Protein AF-A0AAW1Y9E9-F1 (afdb_monomer)

pLDDT: mean 79.01, std 8.47, range [48.91, 91.19]

Organism: Rubus argutus (NCBI:txid59490)

Structure (mmCIF, N/CA/C/O backbone):
data_AF-A0AAW1Y9E9-F1
#
_entry.id   AF-A0AAW1Y9E9-F1
#
loop_
_atom_site.group_PDB
_atom_site.id
_atom_site.type_symbol
_atom_site.label_atom_id
_atom_site.label_alt_id
_atom_site.label_comp_id
_atom_site.label_asym_id
_atom_site.label_entity_id
_atom_site.label_seq_id
_atom_site.pdbx_PDB_ins_code
_atom_site.Cartn_x
_atom_site.Cartn_y
_atom_site.Cartn_z
_atom_site.occupancy
_atom_site.B_iso_or_equiv
_atom_site.auth_seq_id
_atom_site.auth_comp_id
_atom_site.auth_asym_id
_atom_site.auth_atom_id
_atom_site.pdbx_PDB_model_num
ATOM 1 N N . MET A 1 1 ? 4.222 -11.056 -2.289 1.00 82.88 1 MET A N 1
ATOM 2 C CA . MET A 1 1 ? 4.164 -11.660 -0.931 1.00 82.88 1 MET A CA 1
ATOM 3 C C . MET A 1 1 ? 3.170 -10.901 -0.067 1.00 82.88 1 MET A C 1
ATOM 5 O O . MET A 1 1 ? 3.175 -9.677 -0.097 1.00 82.88 1 MET A O 1
ATOM 9 N N . ARG A 1 2 ? 2.336 -11.597 0.717 1.00 89.50 2 ARG A N 1
ATOM 10 C CA . ARG A 1 2 ? 1.362 -10.959 1.615 1.00 89.50 2 ARG A CA 1
ATOM 11 C C . ARG A 1 2 ? 1.480 -11.508 3.032 1.00 89.50 2 ARG A C 1
ATOM 13 O O . ARG A 1 2 ? 1.480 -12.721 3.206 1.00 89.50 2 ARG A O 1
ATOM 20 N N . LEU A 1 3 ? 1.552 -10.618 4.018 1.00 90.06 3 LEU A N 1
ATOM 21 C CA . LEU A 1 3 ? 1.521 -10.959 5.441 1.00 90.06 3 LEU A CA 1
ATOM 22 C C . LEU A 1 3 ? 0.424 -10.178 6.156 1.00 90.06 3 LEU A C 1
ATOM 24 O O . LEU A 1 3 ? 0.138 -9.027 5.816 1.00 90.06 3 LEU A O 1
ATOM 28 N N . MET 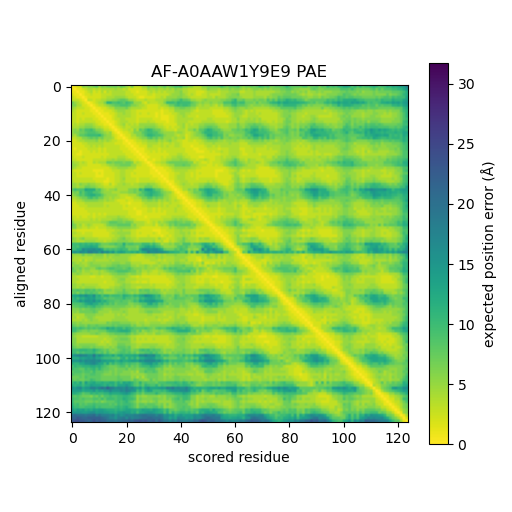A 1 4 ? -0.175 -10.825 7.149 1.00 91.19 4 MET A N 1
ATOM 29 C CA . MET A 1 4 ? -1.227 -10.266 7.980 1.00 91.19 4 MET A CA 1
ATOM 30 C C . MET A 1 4 ? -0.889 -10.530 9.443 1.00 91.19 4 MET A C 1
ATOM 32 O O . MET A 1 4 ? -0.610 -11.665 9.817 1.00 91.19 4 MET A O 1
ATOM 36 N N . GLY A 1 5 ? -0.914 -9.474 10.244 1.00 87.69 5 GLY A N 1
ATOM 37 C CA . GLY A 1 5 ? -0.875 -9.545 11.695 1.00 87.69 5 GLY A CA 1
ATOM 38 C C . GLY A 1 5 ? -2.183 -8.998 12.226 1.00 87.69 5 GLY A C 1
ATOM 39 O O . GLY A 1 5 ? -2.684 -7.989 11.734 1.00 87.69 5 GLY A O 1
ATOM 40 N N . THR A 1 6 ? -2.730 -9.685 13.208 1.00 86.44 6 THR A N 1
ATOM 41 C CA . THR A 1 6 ? -3.971 -9.312 13.886 1.00 86.44 6 THR A CA 1
ATOM 42 C C . THR A 1 6 ? -3.634 -8.891 15.315 1.00 86.44 6 THR A C 1
ATOM 44 O O . THR A 1 6 ? -2.462 -8.632 15.609 1.00 86.44 6 THR A O 1
ATOM 47 N N . GLU A 1 7 ? -4.627 -8.852 16.202 1.00 88.12 7 GLU A N 1
ATOM 48 C CA . GLU A 1 7 ? -4.497 -8.469 17.610 1.00 88.12 7 GLU A CA 1
ATOM 49 C C . GLU A 1 7 ? -3.120 -8.741 18.231 1.00 88.12 7 GLU A C 1
ATOM 51 O O . GLU A 1 7 ? -2.652 -9.880 18.312 1.00 88.12 7 GLU A O 1
ATOM 56 N N . ARG A 1 8 ? -2.465 -7.667 18.688 1.00 87.81 8 ARG A N 1
ATOM 57 C CA . ARG A 1 8 ? -1.196 -7.721 19.438 1.00 87.81 8 ARG A CA 1
ATOM 58 C C . ARG A 1 8 ? -0.041 -8.429 18.711 1.00 87.81 8 ARG A C 1
ATOM 60 O O . ARG A 1 8 ? 0.867 -8.958 19.353 1.00 87.81 8 ARG A O 1
ATOM 67 N N . THR A 1 9 ? -0.019 -8.399 17.378 1.00 90.75 9 THR A N 1
ATOM 68 C CA . THR A 1 9 ? 1.070 -8.999 16.590 1.00 90.75 9 THR A CA 1
ATOM 69 C C . THR A 1 9 ? 2.206 -8.008 16.314 1.00 90.75 9 THR A C 1
ATOM 71 O O . THR A 1 9 ? 1.989 -6.835 16.000 1.00 90.75 9 THR A O 1
ATOM 74 N N . ALA A 1 10 ? 3.447 -8.501 16.350 1.00 90.94 10 ALA A N 1
ATOM 75 C CA . ALA A 1 10 ? 4.621 -7.785 15.864 1.00 90.94 10 ALA A CA 1
ATOM 76 C C . ALA A 1 10 ? 5.220 -8.496 14.644 1.00 90.94 10 ALA A C 1
ATOM 78 O O . ALA A 1 10 ? 5.560 -9.67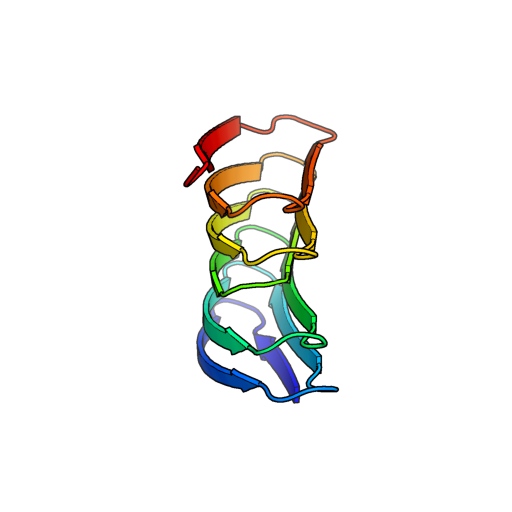5 14.707 1.00 90.94 10 ALA A O 1
ATOM 79 N N . MET A 1 11 ? 5.393 -7.768 13.541 1.00 90.81 11 MET A N 1
ATOM 80 C CA . MET A 1 11 ? 5.991 -8.282 12.309 1.00 90.81 11 MET A CA 1
ATOM 81 C C . MET A 1 11 ? 7.200 -7.449 11.906 1.00 90.81 11 MET A C 1
ATOM 83 O O . MET A 1 11 ? 7.149 -6.216 11.833 1.00 90.81 11 MET A O 1
ATOM 87 N N . ARG A 1 12 ? 8.295 -8.142 11.596 1.00 90.50 12 ARG A N 1
ATOM 88 C CA . ARG A 1 12 ? 9.493 -7.551 11.009 1.00 90.50 12 ARG A CA 1
ATOM 89 C C . ARG A 1 12 ? 9.860 -8.320 9.754 1.00 90.50 12 ARG A C 1
ATOM 91 O O . ARG A 1 12 ? 10.093 -9.520 9.822 1.00 90.50 12 ARG A O 1
ATOM 98 N N . VAL A 1 13 ? 9.927 -7.613 8.635 1.00 87.56 13 VAL A N 1
ATOM 99 C CA . VAL A 1 13 ? 10.198 -8.200 7.324 1.00 87.56 13 VAL A CA 1
ATOM 100 C C . VAL A 1 13 ? 11.368 -7.481 6.682 1.00 87.56 13 VAL A C 1
ATOM 102 O O . VAL A 1 13 ? 11.471 -6.254 6.751 1.00 87.56 13 VAL A O 1
ATOM 105 N N . PHE A 1 14 ? 12.238 -8.278 6.074 1.00 87.12 14 PHE A N 1
ATOM 106 C CA . PHE A 1 14 ? 13.299 -7.822 5.195 1.00 87.12 14 PHE A CA 1
ATOM 107 C C . PHE A 1 14 ? 13.002 -8.345 3.800 1.00 87.12 14 PHE A C 1
ATOM 109 O O . PHE A 1 14 ? 12.752 -9.538 3.634 1.00 87.12 14 PHE A O 1
ATOM 116 N N . ALA A 1 15 ? 12.986 -7.446 2.826 1.00 80.44 15 ALA A N 1
ATOM 117 C CA . ALA A 1 15 ? 12.607 -7.768 1.465 1.00 80.44 15 ALA A CA 1
ATOM 118 C C . ALA A 1 15 ? 13.595 -7.181 0.464 1.00 80.44 15 ALA A C 1
ATOM 120 O O . ALA A 1 15 ? 13.972 -6.015 0.558 1.00 80.44 15 ALA A O 1
ATOM 121 N N . HIS A 1 16 ? 13.963 -7.988 -0.521 1.00 80.62 16 HIS A N 1
ATOM 122 C CA . HIS A 1 16 ? 14.652 -7.529 -1.715 1.00 80.62 16 HIS A CA 1
ATOM 123 C C . HIS A 1 16 ? 13.732 -7.801 -2.900 1.00 80.62 16 HIS A C 1
ATOM 125 O O . HIS A 1 16 ? 13.414 -8.956 -3.177 1.00 80.62 16 HIS A O 1
ATOM 131 N N . GLY A 1 17 ? 13.235 -6.731 -3.515 1.00 70.81 17 GLY A N 1
ATOM 132 C CA . GLY A 1 17 ? 12.368 -6.794 -4.682 1.00 70.81 17 GLY A CA 1
ATOM 133 C C . GLY A 1 17 ? 13.156 -6.540 -5.961 1.00 70.81 17 GLY A C 1
ATOM 134 O O . GLY A 1 17 ? 13.951 -5.604 -6.032 1.00 70.81 17 GLY A O 1
ATOM 135 N N . TYR A 1 18 ? 12.906 -7.365 -6.968 1.00 76.19 18 TYR A N 1
ATOM 136 C CA . TYR A 1 18 ? 13.267 -7.096 -8.361 1.00 76.19 18 TYR A CA 1
ATOM 137 C C . TYR A 1 18 ? 12.029 -6.618 -9.122 1.00 76.19 18 TYR A C 1
ATOM 139 O O . TYR A 1 18 ? 10.922 -6.677 -8.578 1.00 76.19 18 TYR A O 1
ATOM 147 N N . GLU A 1 19 ? 12.206 -6.177 -10.363 1.00 77.50 19 GLU A N 1
ATOM 148 C CA . GLU A 1 19 ? 11.108 -5.767 -11.244 1.00 77.50 19 GLU A CA 1
ATOM 149 C C . GLU A 1 19 ? 9.926 -6.757 -11.176 1.00 77.50 19 GLU A C 1
ATOM 151 O O . GLU A 1 19 ? 10.101 -7.977 -11.253 1.00 77.50 19 GLU A O 1
ATOM 156 N N . GLY A 1 20 ? 8.720 -6.232 -10.942 1.00 75.50 20 GLY A N 1
ATOM 157 C CA . GLY A 1 20 ? 7.495 -7.022 -10.786 1.00 75.50 20 GLY A CA 1
ATOM 158 C C . GLY A 1 20 ? 7.241 -7.569 -9.374 1.00 75.50 20 GLY A C 1
ATOM 159 O O . GLY A 1 20 ? 6.278 -8.311 -9.168 1.00 75.50 20 GLY A O 1
ATOM 160 N N . THR A 1 21 ? 8.063 -7.221 -8.378 1.00 83.00 21 THR A N 1
ATOM 161 C CA . THR A 1 21 ? 7.809 -7.629 -6.986 1.00 83.00 21 THR A CA 1
ATOM 162 C C . THR A 1 21 ? 6.703 -6.784 -6.359 1.00 83.00 21 THR A C 1
ATOM 164 O O . THR A 1 21 ? 6.862 -5.580 -6.188 1.00 83.00 21 THR A O 1
ATOM 167 N N . ASP A 1 22 ? 5.631 -7.446 -5.917 1.00 83.88 22 ASP A N 1
ATOM 168 C CA . ASP A 1 22 ? 4.589 -6.870 -5.055 1.00 83.88 22 ASP A CA 1
ATOM 169 C C . ASP A 1 22 ? 4.704 -7.440 -3.632 1.00 83.88 22 ASP A C 1
ATOM 171 O O . ASP A 1 22 ? 4.638 -8.663 -3.415 1.00 83.88 22 ASP A O 1
ATOM 175 N N . MET A 1 23 ? 4.867 -6.563 -2.638 1.00 84.19 23 MET A N 1
ATOM 176 C CA . MET A 1 23 ? 4.812 -6.921 -1.225 1.00 84.19 23 MET A CA 1
ATOM 177 C C . MET A 1 23 ? 3.772 -6.117 -0.451 1.00 84.19 23 MET A C 1
ATOM 179 O O . MET A 1 23 ? 3.800 -4.891 -0.390 1.00 84.19 23 MET A O 1
ATOM 183 N N . ARG A 1 24 ? 2.925 -6.839 0.289 1.00 87.44 24 ARG A N 1
ATOM 184 C CA . ARG A 1 24 ? 1.862 -6.258 1.106 1.00 87.44 24 ARG A CA 1
ATOM 185 C C . ARG A 1 24 ? 1.918 -6.750 2.548 1.00 87.44 24 ARG A C 1
ATOM 187 O O . ARG A 1 24 ? 1.731 -7.936 2.810 1.00 87.44 24 ARG A O 1
ATOM 194 N N . LEU A 1 25 ? 2.095 -5.830 3.491 1.00 87.62 25 LEU A N 1
ATOM 195 C CA . LEU A 1 25 ? 1.897 -6.085 4.918 1.00 87.62 25 LEU A CA 1
ATOM 196 C C . LEU A 1 25 ? 0.629 -5.394 5.404 1.00 87.62 25 LEU A C 1
ATOM 198 O O . LEU A 1 25 ? 0.373 -4.235 5.074 1.00 87.62 25 LEU A O 1
ATOM 202 N N . MET A 1 26 ? -0.157 -6.114 6.196 1.00 90.44 26 MET A N 1
ATOM 203 C CA . MET A 1 26 ? -1.376 -5.598 6.805 1.00 90.44 26 MET A CA 1
ATOM 204 C C . MET A 1 26 ? -1.388 -5.897 8.296 1.00 90.44 26 MET A C 1
ATOM 206 O O . MET A 1 26 ? -1.074 -7.014 8.700 1.00 90.44 26 MET A O 1
ATOM 210 N N . GLY A 1 27 ? -1.777 -4.910 9.086 1.00 88.88 27 GLY A N 1
ATOM 211 C CA . GLY A 1 27 ? -1.911 -5.015 10.529 1.00 88.88 27 GLY A CA 1
ATOM 212 C C . GLY A 1 27 ? -3.257 -4.470 10.966 1.00 88.88 27 GLY A C 1
ATOM 213 O O . GLY A 1 27 ? -3.670 -3.417 10.485 1.00 88.88 27 GLY A O 1
ATOM 214 N N . THR A 1 28 ? -3.923 -5.169 11.871 1.00 88.44 28 THR A N 1
ATOM 215 C CA . THR A 1 28 ? -5.146 -4.693 12.528 1.00 88.44 28 THR A CA 1
ATOM 216 C C . THR A 1 28 ? -4.940 -4.711 14.038 1.00 88.44 28 THR A C 1
ATOM 218 O O . THR A 1 28 ? -4.126 -5.496 14.512 1.00 88.44 28 THR A O 1
ATOM 221 N N . GLU A 1 29 ? -5.623 -3.841 14.778 1.00 86.38 29 GLU A N 1
ATOM 222 C CA . GLU A 1 29 ? -5.748 -3.873 16.244 1.00 86.38 29 GLU A CA 1
ATOM 223 C C . GLU A 1 29 ? -4.430 -4.060 17.022 1.00 86.38 29 GLU A C 1
ATOM 225 O O . GLU A 1 29 ? -3.994 -5.164 17.365 1.00 86.38 29 GLU A O 1
ATOM 230 N N . SER A 1 30 ? -3.798 -2.946 17.397 1.00 87.31 30 SER A N 1
ATOM 231 C CA . SER A 1 30 ? -2.593 -2.959 18.248 1.00 87.31 30 SER A CA 1
ATOM 232 C C . SER A 1 30 ? -1.405 -3.730 17.645 1.00 87.31 30 SER A C 1
ATOM 234 O O . SER A 1 30 ? -0.682 -4.437 18.353 1.00 87.31 30 SER A O 1
ATOM 236 N N . THR A 1 31 ? -1.177 -3.600 16.335 1.00 88.81 31 THR A N 1
ATOM 237 C CA . THR A 1 31 ? -0.054 -4.251 15.638 1.00 88.81 31 THR A CA 1
ATOM 238 C C . THR A 1 31 ? 1.151 -3.347 15.432 1.00 88.81 31 THR A C 1
ATOM 240 O O . THR A 1 31 ? 1.039 -2.140 15.212 1.00 88.81 31 THR A O 1
ATOM 243 N N . VAL A 1 32 ? 2.343 -3.950 15.434 1.00 89.94 32 VAL A N 1
ATOM 244 C CA . VAL A 1 32 ? 3.598 -3.265 15.097 1.00 89.94 32 VAL A CA 1
ATOM 245 C C . VAL A 1 32 ? 4.217 -3.906 13.865 1.00 89.94 32 VAL A C 1
ATOM 247 O O . VAL A 1 32 ? 4.601 -5.071 13.882 1.00 89.94 32 VAL A O 1
ATOM 250 N N . MET A 1 33 ? 4.376 -3.128 12.798 1.00 90.12 33 MET A N 1
ATOM 251 C CA . MET A 1 33 ? 4.926 -3.585 11.527 1.00 90.12 33 MET A CA 1
ATOM 252 C C . MET A 1 33 ? 6.171 -2.796 11.152 1.00 90.12 33 MET A C 1
ATOM 254 O O . MET A 1 33 ? 6.175 -1.563 11.125 1.00 90.12 33 MET A O 1
ATOM 258 N N . ARG A 1 34 ? 7.246 -3.514 10.833 1.00 88.38 34 ARG A N 1
ATOM 259 C CA . ARG A 1 34 ? 8.481 -2.935 10.302 1.00 88.38 34 ARG A CA 1
ATOM 260 C C . ARG A 1 34 ? 8.874 -3.658 9.026 1.00 88.38 34 ARG A C 1
ATOM 262 O O . ARG A 1 34 ? 9.249 -4.826 9.085 1.00 88.38 34 ARG A O 1
ATOM 269 N N . LEU A 1 35 ? 8.830 -2.951 7.905 1.00 84.31 35 LEU A N 1
ATOM 270 C CA . LEU A 1 35 ? 9.345 -3.434 6.632 1.00 84.31 35 LEU A CA 1
ATOM 271 C C . LEU A 1 35 ? 10.608 -2.651 6.273 1.00 84.31 35 LEU A C 1
ATOM 273 O O . LEU A 1 35 ? 10.608 -1.420 6.203 1.00 84.31 35 LEU A O 1
ATOM 277 N N . PHE A 1 36 ? 11.685 -3.395 6.073 1.00 84.19 36 PHE A N 1
ATOM 278 C CA . PHE A 1 36 ? 12.926 -2.902 5.501 1.00 84.19 36 PHE A CA 1
ATOM 279 C C . PHE A 1 36 ? 13.036 -3.513 4.127 1.00 84.19 36 PHE A C 1
ATOM 281 O O . PHE A 1 36 ? 13.063 -4.740 4.010 1.00 84.19 36 PHE A O 1
ATOM 288 N N . ALA A 1 37 ? 13.064 -2.679 3.104 1.00 75.88 37 ALA A N 1
ATOM 289 C CA . ALA A 1 37 ? 13.081 -3.208 1.774 1.00 75.88 37 ALA A CA 1
ATOM 290 C C . ALA A 1 37 ? 13.922 -2.394 0.808 1.00 75.88 37 ALA A C 1
ATOM 292 O O . ALA A 1 37 ? 14.009 -1.173 0.887 1.00 75.88 37 ALA A O 1
ATOM 293 N N . HIS A 1 38 ? 14.551 -3.116 -0.105 1.00 73.81 38 HIS A N 1
ATOM 294 C CA . HIS A 1 38 ? 15.269 -2.554 -1.232 1.00 73.81 38 HIS A CA 1
ATOM 295 C C . HIS 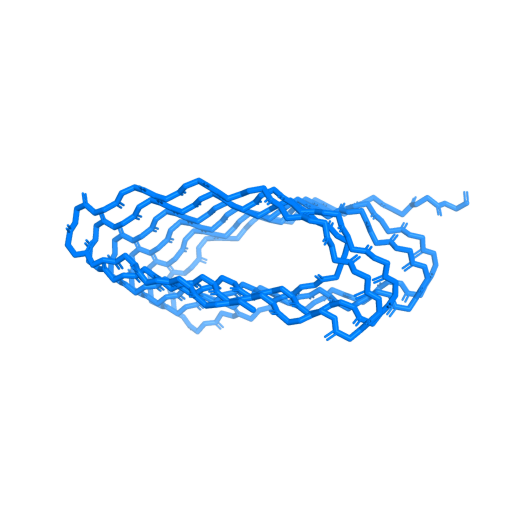A 1 38 ? 14.609 -3.093 -2.486 1.00 73.81 38 HIS A C 1
ATOM 297 O O . HIS A 1 38 ? 14.493 -4.306 -2.649 1.00 73.81 38 HIS A O 1
ATOM 303 N N . GLY A 1 39 ? 14.137 -2.185 -3.324 1.00 65.38 39 GLY A N 1
ATOM 304 C CA . GLY A 1 39 ? 13.497 -2.505 -4.581 1.00 65.38 39 GLY A CA 1
ATOM 305 C C . GLY A 1 39 ? 14.144 -1.699 -5.691 1.00 65.38 39 GLY A C 1
ATOM 306 O O . GLY A 1 39 ? 14.551 -0.560 -5.456 1.00 65.38 39 GLY A O 1
ATOM 307 N N . TYR A 1 40 ? 14.285 -2.319 -6.855 1.00 68.06 40 TYR A N 1
ATOM 308 C CA . TYR A 1 40 ? 14.596 -1.616 -8.096 1.00 68.06 40 TYR A CA 1
ATOM 309 C C . TYR A 1 40 ? 13.310 -1.028 -8.696 1.00 68.06 40 TYR A C 1
ATOM 311 O O . TYR A 1 40 ? 12.221 -1.241 -8.153 1.00 68.06 40 TYR A O 1
ATOM 319 N N . GLU A 1 41 ? 13.440 -0.284 -9.792 1.00 69.19 41 GLU A N 1
ATOM 320 C CA . GLU A 1 41 ? 12.299 0.214 -10.564 1.00 69.19 41 GLU A CA 1
ATOM 321 C C . GLU A 1 41 ? 11.284 -0.914 -10.834 1.00 69.19 41 GLU A C 1
ATOM 323 O O . GLU A 1 41 ? 11.660 -2.060 -11.111 1.00 69.19 41 GLU A O 1
ATOM 328 N N . GLY A 1 42 ? 9.993 -0.613 -10.672 1.00 70.12 42 GLY A N 1
ATOM 329 C CA . GLY A 1 42 ? 8.921 -1.594 -10.852 1.00 70.12 42 GLY A CA 1
ATOM 330 C C . GLY A 1 42 ? 8.671 -2.494 -9.637 1.00 70.12 42 GLY A C 1
ATOM 331 O O . GLY A 1 42 ? 8.149 -3.602 -9.795 1.00 70.12 42 GLY A O 1
ATOM 332 N N . THR A 1 43 ? 9.030 -2.049 -8.427 1.00 76.81 43 THR A N 1
ATOM 333 C CA . THR A 1 43 ? 8.682 -2.735 -7.170 1.00 76.81 43 THR A CA 1
ATOM 334 C C . THR A 1 43 ? 7.579 -1.994 -6.420 1.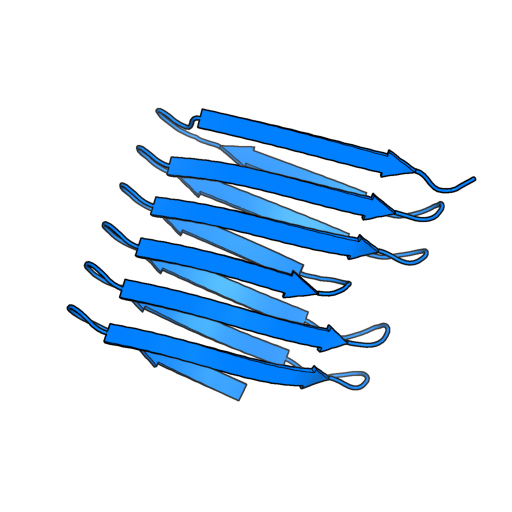00 76.81 43 THR A C 1
ATOM 336 O O . THR A 1 43 ? 7.725 -0.825 -6.081 1.00 76.81 43 THR A O 1
ATOM 339 N N . ASP A 1 44 ? 6.479 -2.682 -6.094 1.00 78.44 44 ASP A N 1
ATOM 340 C CA . ASP A 1 44 ? 5.398 -2.107 -5.282 1.00 78.44 44 ASP A CA 1
ATOM 341 C C . ASP A 1 44 ? 5.441 -2.675 -3.864 1.00 78.44 44 ASP A C 1
ATOM 343 O O . ASP A 1 44 ? 5.389 -3.889 -3.633 1.00 78.44 44 ASP A O 1
ATOM 347 N N . MET A 1 45 ? 5.541 -1.779 -2.884 1.00 80.19 45 MET A N 1
ATOM 348 C CA . MET A 1 45 ? 5.525 -2.138 -1.477 1.00 80.19 45 MET A CA 1
ATOM 349 C C . MET A 1 45 ? 4.503 -1.336 -0.701 1.00 80.19 45 MET A C 1
ATOM 351 O O . MET A 1 45 ? 4.536 -0.103 -0.626 1.00 80.19 45 MET A O 1
ATOM 355 N N . ARG A 1 46 ? 3.607 -2.080 -0.049 1.00 84.56 46 ARG A N 1
ATOM 356 C CA . ARG A 1 46 ? 2.456 -1.518 0.636 1.00 84.56 46 ARG A CA 1
ATOM 357 C C . ARG A 1 46 ? 2.345 -1.976 2.080 1.00 84.56 46 ARG A C 1
ATOM 359 O O . ARG A 1 46 ? 2.219 -3.168 2.363 1.00 84.56 46 ARG A O 1
ATOM 366 N N . LEU A 1 47 ? 2.292 -1.009 2.994 1.00 85.69 47 LEU A N 1
ATOM 367 C CA . LEU A 1 47 ? 1.907 -1.235 4.391 1.00 85.69 47 LEU A CA 1
ATOM 368 C C . LEU A 1 47 ? 0.529 -0.632 4.646 1.00 85.69 47 LEU A C 1
ATOM 370 O O . LEU A 1 47 ? 0.276 0.525 4.307 1.00 85.69 47 LEU A O 1
ATOM 374 N N . MET A 1 48 ? -0.350 -1.430 5.244 1.00 88.06 48 MET A N 1
ATOM 375 C CA . MET A 1 48 ? -1.664 -1.001 5.711 1.00 88.06 48 MET A CA 1
ATOM 376 C C . MET A 1 48 ? -1.832 -1.320 7.184 1.00 88.06 48 MET A C 1
ATOM 378 O O . MET A 1 48 ? -1.562 -2.444 7.591 1.00 88.06 48 MET A O 1
ATOM 382 N N . GLY A 1 49 ? -2.315 -0.358 7.956 1.00 86.75 49 GLY A N 1
ATOM 383 C CA . GLY A 1 49 ? -2.596 -0.544 9.371 1.00 86.75 49 GLY A CA 1
ATOM 384 C C . GLY A 1 49 ? -3.936 0.061 9.752 1.00 86.75 49 GLY A C 1
ATOM 385 O O . GLY A 1 49 ? -4.242 1.167 9.312 1.00 86.75 49 GLY A O 1
ATOM 386 N N . THR A 1 50 ? -4.710 -0.648 10.567 1.00 85.50 50 THR A N 1
ATOM 387 C CA . THR A 1 50 ? -6.011 -0.193 11.075 1.00 85.50 50 THR A CA 1
ATOM 388 C C . THR A 1 50 ? -6.065 -0.343 12.592 1.00 85.50 50 THR A C 1
ATOM 390 O O . THR A 1 50 ? -5.660 -1.384 13.104 1.00 85.50 50 THR A O 1
ATOM 393 N N . GLU A 1 51 ? -6.549 0.675 13.301 1.00 84.19 51 GLU A N 1
ATOM 394 C CA . GLU A 1 51 ? -6.754 0.684 14.758 1.00 84.19 51 GLU A CA 1
ATOM 395 C C . GLU A 1 51 ? -5.484 0.454 15.601 1.00 84.19 51 GLU A C 1
ATOM 397 O O . GLU A 1 51 ? -5.031 -0.667 15.856 1.00 84.19 51 GLU A O 1
ATOM 402 N N . SER A 1 52 ? -4.911 1.543 16.120 1.00 84.00 52 SER A N 1
ATOM 403 C CA . SER A 1 52 ? -3.777 1.495 17.065 1.00 84.00 52 SER A CA 1
ATOM 404 C C . SER A 1 52 ? -2.522 0.800 16.513 1.00 84.00 52 SER A C 1
ATOM 406 O O . SER A 1 52 ? -1.801 0.112 17.236 1.00 84.00 52 SER A O 1
ATOM 408 N N . THR A 1 53 ? -2.233 0.966 15.220 1.00 84.06 53 THR A N 1
ATOM 409 C CA . THR A 1 53 ? -1.077 0.316 14.577 1.00 84.06 53 THR A CA 1
ATOM 410 C C . THR A 1 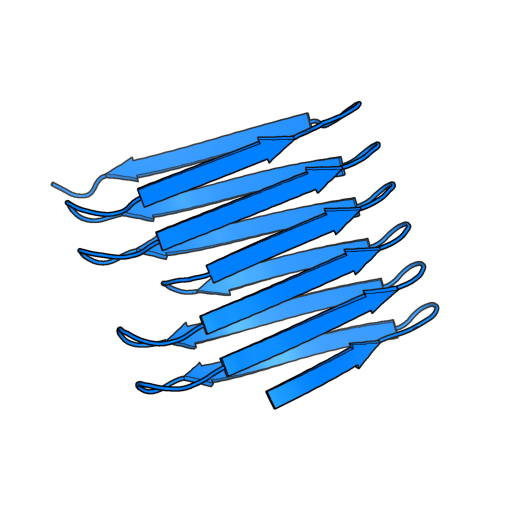53 ? 0.138 1.223 14.482 1.00 84.06 53 THR A C 1
ATOM 412 O O . THR A 1 53 ? 0.034 2.433 14.274 1.00 84.06 53 THR A O 1
ATOM 415 N N . VAL A 1 54 ? 1.327 0.629 14.584 1.00 86.69 54 VAL A N 1
ATOM 416 C CA . VAL A 1 54 ? 2.599 1.325 14.375 1.00 86.69 54 VAL A CA 1
ATOM 417 C C . VAL A 1 54 ? 3.307 0.725 13.174 1.00 86.69 54 VAL A C 1
ATOM 419 O O . VAL A 1 54 ? 3.718 -0.433 13.190 1.00 86.69 54 VAL A O 1
ATOM 422 N N . MET A 1 55 ? 3.507 1.534 12.142 1.00 87.31 55 MET A N 1
ATOM 423 C CA . MET A 1 55 ? 4.112 1.122 10.885 1.00 87.31 55 MET A CA 1
ATOM 424 C C . MET A 1 55 ? 5.403 1.882 10.618 1.00 87.31 55 MET A C 1
ATOM 426 O O . MET A 1 55 ? 5.451 3.113 10.673 1.00 87.31 55 MET A O 1
ATOM 430 N N . ARG A 1 56 ? 6.460 1.146 10.271 1.00 85.44 56 ARG A N 1
ATOM 431 C CA . ARG A 1 56 ? 7.706 1.717 9.763 1.00 85.44 56 ARG A CA 1
ATOM 432 C C . ARG A 1 56 ? 8.098 1.054 8.454 1.00 85.44 56 ARG A C 1
ATOM 434 O O . ARG A 1 56 ? 8.241 -0.165 8.411 1.00 85.44 56 ARG A O 1
ATOM 441 N N . LEU A 1 57 ? 8.346 1.872 7.440 1.00 80.38 57 LEU A N 1
ATOM 442 C CA . LEU A 1 57 ? 8.804 1.431 6.130 1.00 80.38 57 LEU A CA 1
ATOM 443 C C . LEU A 1 57 ? 10.080 2.179 5.728 1.00 80.38 57 LEU A C 1
ATOM 445 O O . LEU A 1 57 ? 10.179 3.395 5.923 1.00 80.38 57 LEU A O 1
ATOM 449 N N . GLN A 1 58 ? 11.057 1.441 5.206 1.00 78.62 58 GLN A N 1
ATOM 450 C CA . GLN A 1 58 ? 12.270 1.983 4.587 1.00 78.62 58 GLN A CA 1
ATOM 451 C C . GLN A 1 58 ? 12.447 1.354 3.202 1.00 78.62 58 GLN A C 1
ATOM 453 O O . GLN A 1 58 ? 12.545 0.131 3.158 1.00 78.62 58 GLN A O 1
ATOM 458 N N . THR A 1 59 ? 12.419 2.142 2.116 1.00 70.25 59 THR A N 1
ATOM 459 C CA . THR A 1 59 ? 12.501 1.639 0.717 1.00 70.25 59 THR A CA 1
ATOM 460 C C . THR A 1 59 ? 12.707 2.765 -0.320 1.00 70.25 59 THR A C 1
ATOM 462 O O . THR A 1 59 ? 13.013 3.890 0.077 1.00 70.25 59 THR A O 1
ATOM 465 N N . HIS A 1 60 ? 12.603 2.451 -1.615 1.00 69.12 60 HIS A N 1
ATOM 466 C CA . HIS A 1 60 ? 12.732 3.336 -2.770 1.00 69.12 60 HIS A CA 1
ATOM 467 C C . HIS A 1 60 ? 11.342 3.793 -3.274 1.00 69.12 60 HIS A C 1
ATOM 469 O O . HIS A 1 60 ? 11.026 4.953 -3.051 1.00 69.12 60 HIS A O 1
ATOM 475 N N . GLU A 1 61 ? 10.450 2.912 -3.760 1.00 63.44 61 GLU A N 1
ATOM 476 C CA . GLU A 1 61 ? 9.051 3.231 -4.174 1.00 63.44 61 GLU A CA 1
ATOM 477 C C . GLU A 1 61 ? 7.989 2.620 -3.251 1.00 63.44 61 GLU A C 1
ATOM 479 O O . GLU A 1 61 ? 8.188 1.487 -2.793 1.00 63.44 61 GLU A O 1
ATOM 484 N N . TYR A 1 62 ? 6.885 3.334 -2.929 1.00 71.62 62 TYR A N 1
ATOM 485 C CA . TYR A 1 62 ? 5.870 2.761 -2.015 1.00 71.62 62 TYR A CA 1
ATOM 486 C C . TYR A 1 62 ? 4.602 3.572 -1.691 1.00 71.62 62 TYR A C 1
ATOM 488 O O . TYR A 1 62 ? 4.516 4.803 -1.785 1.00 71.62 62 TYR A O 1
ATOM 496 N N . ARG A 1 63 ? 3.648 2.835 -1.089 1.00 76.38 63 ARG A N 1
ATOM 497 C CA . ARG A 1 63 ? 2.425 3.348 -0.461 1.00 76.38 63 ARG A CA 1
ATOM 498 C C . ARG A 1 63 ? 2.245 2.883 0.992 1.00 76.38 63 ARG A C 1
ATOM 500 O O . ARG A 1 63 ? 2.191 1.694 1.289 1.00 76.38 63 ARG A O 1
ATOM 507 N N . LEU A 1 64 ? 2.010 3.821 1.902 1.00 80.06 64 LEU A N 1
ATOM 508 C CA . LEU A 1 64 ? 1.607 3.553 3.286 1.00 80.06 64 LEU A CA 1
ATOM 509 C C . LEU A 1 64 ? 0.214 4.107 3.549 1.00 80.06 64 LEU A C 1
ATOM 511 O O . LEU A 1 64 ? -0.084 5.248 3.190 1.00 80.06 64 LEU A O 1
ATOM 515 N N . VAL A 1 65 ? -0.632 3.293 4.172 1.00 83.50 65 VAL A N 1
ATOM 516 C CA . VAL A 1 65 ? -2.007 3.662 4.507 1.00 83.50 65 VAL A CA 1
ATOM 517 C C . VAL A 1 65 ? -2.285 3.299 5.959 1.00 83.50 65 VAL A C 1
ATOM 519 O O . VAL A 1 65 ? -2.112 2.148 6.345 1.00 83.50 65 VAL A O 1
ATOM 522 N N . GLY A 1 66 ? -2.725 4.264 6.756 1.00 81.06 66 GLY A N 1
ATOM 523 C CA . GLY A 1 66 ? -3.116 4.048 8.144 1.00 81.06 66 G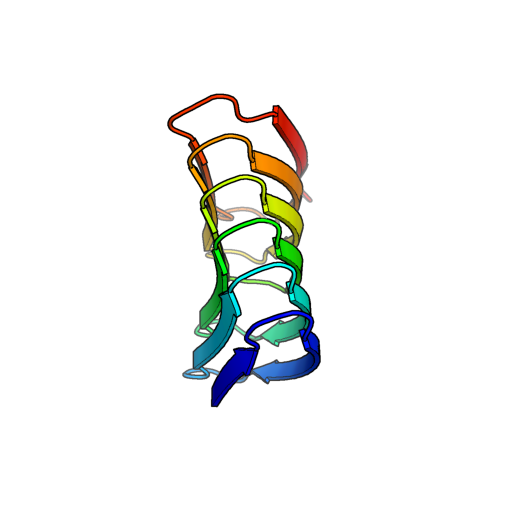LY A CA 1
ATOM 524 C C . GLY A 1 66 ? -4.496 4.622 8.422 1.00 81.06 66 GLY A C 1
ATOM 525 O O . GLY A 1 66 ? -4.795 5.727 7.969 1.00 81.06 66 GLY A O 1
ATOM 526 N N . THR A 1 67 ? -5.315 3.887 9.168 1.00 82.31 67 THR A N 1
ATOM 527 C CA . THR A 1 67 ? -6.661 4.311 9.571 1.00 82.31 67 THR A CA 1
ATOM 528 C C . THR A 1 67 ? -6.833 4.155 11.079 1.00 82.31 67 THR A C 1
ATOM 530 O O . THR A 1 67 ? -6.485 3.107 11.617 1.00 82.31 67 THR A O 1
ATOM 533 N N . GLU A 1 68 ? -7.354 5.183 11.747 1.00 82.19 68 GLU A N 1
ATOM 534 C CA . GLU A 1 68 ? -7.704 5.203 13.175 1.00 82.19 68 GLU A CA 1
ATOM 535 C C . GLU A 1 68 ? -6.530 4.955 14.138 1.00 82.19 68 GLU A C 1
ATOM 537 O O . GLU A 1 68 ? -6.062 3.835 14.364 1.00 82.19 68 GLU A O 1
ATOM 542 N N . SER A 1 69 ? -6.059 6.022 14.784 1.00 83.19 69 SER A N 1
ATOM 543 C CA . SER A 1 69 ? -5.039 5.955 15.844 1.00 83.19 69 SER A CA 1
ATOM 544 C C . SER A 1 69 ? -3.729 5.286 15.402 1.00 83.19 69 SER A C 1
ATOM 546 O O . SER A 1 69 ? -3.093 4.558 16.163 1.00 83.19 69 SER A O 1
ATOM 548 N N . THR A 1 70 ? -3.303 5.515 14.157 1.00 83.00 70 THR A N 1
ATOM 549 C CA . THR A 1 70 ? -2.091 4.888 13.601 1.00 83.00 70 THR A CA 1
ATOM 550 C C . THR A 1 70 ? -0.879 5.804 13.636 1.00 83.00 70 THR A C 1
ATOM 552 O O . THR A 1 70 ? -0.968 7.017 13.448 1.00 83.00 70 THR A O 1
ATOM 555 N N . VAL A 1 71 ? 0.300 5.212 13.825 1.00 85.94 71 VAL A N 1
ATOM 556 C CA . VAL A 1 71 ? 1.584 5.909 13.732 1.00 85.94 71 VAL A CA 1
ATOM 557 C C . VAL A 1 71 ? 2.363 5.355 12.551 1.00 85.94 71 VAL A C 1
ATOM 559 O O . VAL A 1 71 ? 2.796 4.206 12.552 1.00 85.94 71 VAL A O 1
ATOM 562 N N . MET A 1 72 ? 2.591 6.196 11.551 1.00 86.00 72 MET A N 1
ATOM 563 C CA . MET A 1 72 ? 3.294 5.856 10.323 1.00 86.00 72 MET A CA 1
ATOM 564 C C . MET A 1 72 ? 4.613 6.606 10.226 1.00 86.00 72 MET A C 1
ATOM 566 O O . MET A 1 72 ? 4.665 7.838 10.272 1.00 86.00 72 MET A O 1
ATOM 570 N N . ARG A 1 73 ? 5.697 5.857 10.020 1.00 85.12 73 ARG A N 1
ATOM 571 C CA . ARG A 1 73 ? 7.003 6.411 9.679 1.00 85.12 73 ARG A CA 1
ATOM 572 C C . ARG A 1 73 ? 7.506 5.845 8.368 1.00 85.12 73 ARG A C 1
ATOM 574 O O . ARG A 1 73 ? 7.673 4.638 8.218 1.00 85.12 73 ARG A O 1
ATOM 581 N N . LEU A 1 74 ? 7.868 6.760 7.489 1.00 81.25 74 LEU A N 1
ATOM 582 C CA . LEU A 1 74 ? 8.327 6.473 6.156 1.00 81.25 74 LEU A CA 1
ATOM 583 C C . LEU A 1 74 ? 9.697 7.089 5.912 1.00 81.25 74 LEU A C 1
ATOM 585 O O . LEU A 1 74 ? 9.914 8.264 6.215 1.00 81.25 74 LEU A O 1
ATOM 589 N N . CYS A 1 75 ? 10.646 6.270 5.468 1.00 79.31 75 CYS A N 1
ATOM 590 C CA . CYS A 1 75 ? 11.987 6.707 5.101 1.00 79.31 75 CYS A CA 1
ATOM 591 C C . CYS A 1 75 ? 12.303 6.243 3.677 1.00 79.31 75 CYS A C 1
ATOM 593 O O . CYS A 1 75 ? 12.364 5.041 3.435 1.00 79.31 75 CYS A O 1
ATOM 595 N N . ALA A 1 76 ? 12.468 7.181 2.750 1.00 74.00 76 ALA A N 1
ATOM 596 C CA . ALA A 1 76 ? 12.680 6.909 1.333 1.00 74.00 76 ALA A CA 1
ATOM 597 C C . ALA A 1 76 ? 14.039 7.344 0.843 1.00 74.00 76 ALA A C 1
ATOM 599 O O . ALA A 1 76 ? 14.513 8.412 1.236 1.00 74.00 76 ALA A O 1
ATOM 600 N N . HIS A 1 77 ? 14.543 6.580 -0.115 1.00 74.00 77 HIS A N 1
ATOM 601 C CA . HIS A 1 77 ? 15.531 7.034 -1.078 1.00 74.00 77 HIS A CA 1
ATOM 602 C C . HIS A 1 77 ? 14.947 6.820 -2.478 1.00 74.00 77 HIS A C 1
ATOM 604 O O . HIS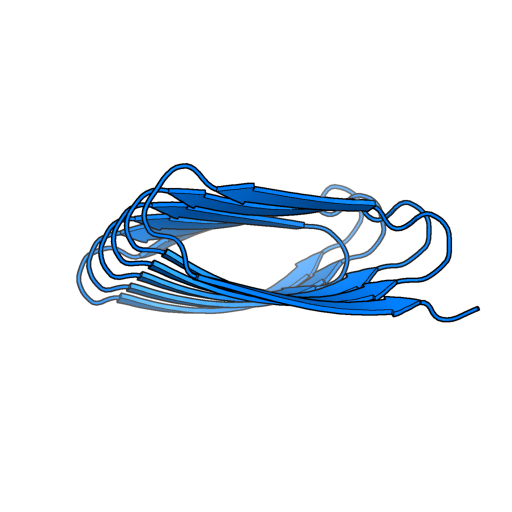 A 1 77 ? 14.960 5.703 -2.969 1.00 74.00 77 HIS A O 1
ATOM 610 N N . GLY A 1 78 ? 14.350 7.854 -3.069 1.00 64.25 78 GLY A N 1
ATOM 611 C CA . GLY A 1 78 ? 13.792 7.792 -4.418 1.00 64.25 78 GLY A CA 1
ATOM 612 C C . GLY A 1 78 ? 14.857 8.078 -5.468 1.00 64.25 78 GLY A C 1
ATOM 613 O O . GLY A 1 78 ? 15.642 9.013 -5.305 1.00 64.25 78 GLY A O 1
ATOM 614 N N . TYR A 1 79 ? 14.880 7.270 -6.524 1.00 67.50 79 TYR A N 1
ATOM 615 C CA . TYR A 1 79 ? 15.575 7.572 -7.775 1.00 67.50 79 TYR A CA 1
ATOM 616 C C . TYR A 1 79 ? 14.617 8.300 -8.735 1.00 67.50 79 TYR A C 1
ATOM 618 O O . TYR A 1 79 ? 13.446 8.506 -8.411 1.00 67.50 79 TYR A O 1
ATOM 626 N N . GLU A 1 80 ? 15.101 8.703 -9.907 1.00 65.81 80 GLU A N 1
ATOM 627 C CA . GLU A 1 80 ? 14.243 9.275 -10.950 1.00 65.81 80 GLU A CA 1
ATOM 628 C C . GLU A 1 80 ? 13.046 8.355 -11.249 1.00 65.81 80 GLU A C 1
ATOM 630 O O . GLU A 1 80 ? 13.197 7.136 -11.307 1.00 65.81 80 GLU A O 1
ATOM 635 N N . GLY A 1 81 ? 11.845 8.934 -11.346 1.00 66.25 81 GLY A N 1
ATOM 636 C CA . GLY A 1 81 ? 10.599 8.201 -11.598 1.00 66.25 81 GLY A CA 1
ATOM 637 C C . GLY A 1 81 ? 9.946 7.558 -10.369 1.00 66.25 81 GLY A C 1
ATOM 638 O O . GLY A 1 81 ? 8.900 6.934 -10.506 1.00 66.25 81 GLY A O 1
ATOM 639 N N . THR A 1 82 ? 10.517 7.721 -9.170 1.00 72.00 82 THR A N 1
ATOM 640 C CA . THR A 1 82 ? 9.984 7.102 -7.945 1.00 72.00 82 THR A CA 1
ATOM 641 C C . THR A 1 82 ? 8.727 7.805 -7.436 1.00 72.00 82 THR A C 1
ATOM 643 O O . THR A 1 82 ? 8.735 9.014 -7.194 1.00 72.00 82 THR A O 1
ATOM 646 N N . ASP A 1 83 ? 7.695 7.016 -7.127 1.00 75.62 83 ASP A N 1
ATOM 647 C CA . ASP A 1 83 ? 6.404 7.502 -6.637 1.00 75.62 83 ASP A CA 1
ATOM 648 C C . ASP A 1 83 ? 6.152 7.117 -5.155 1.00 75.62 83 ASP A C 1
ATOM 650 O O . ASP A 1 83 ? 6.098 5.941 -4.774 1.00 75.62 83 ASP A O 1
ATOM 654 N N . MET A 1 84 ? 5.976 8.110 -4.273 1.00 76.25 84 MET A N 1
ATOM 655 C CA . MET A 1 84 ? 5.801 7.900 -2.827 1.00 76.25 84 MET A CA 1
ATOM 656 C C . MET A 1 84 ? 4.468 8.417 -2.306 1.00 76.25 84 MET A C 1
ATOM 658 O O . MET A 1 84 ? 4.136 9.596 -2.433 1.00 76.25 84 MET A O 1
ATOM 662 N N . ARG A 1 85 ? 3.715 7.556 -1.612 1.00 79.50 85 ARG A N 1
ATOM 663 C CA . ARG A 1 85 ? 2.371 7.897 -1.122 1.00 79.50 85 ARG A CA 1
ATOM 664 C C . ARG A 1 85 ? 2.179 7.555 0.350 1.00 79.50 85 ARG A C 1
ATOM 666 O O . ARG A 1 85 ? 2.319 6.404 0.755 1.00 79.50 85 ARG A O 1
ATOM 673 N N . LEU A 1 86 ? 1.771 8.540 1.147 1.00 80.31 86 LEU A N 1
ATOM 674 C CA . LEU A 1 86 ? 1.397 8.354 2.551 1.00 80.31 86 LEU A CA 1
ATOM 675 C C . LEU A 1 86 ? -0.032 8.863 2.771 1.00 80.31 86 LEU A C 1
ATOM 677 O O . LEU A 1 86 ? -0.341 10.019 2.474 1.00 80.31 86 LEU A O 1
ATOM 681 N N . MET A 1 87 ? -0.902 7.992 3.274 1.00 84.19 87 MET A N 1
ATOM 682 C CA . MET A 1 87 ? -2.313 8.283 3.513 1.00 84.19 87 MET A CA 1
ATOM 683 C C . MET A 1 87 ? -2.684 7.944 4.953 1.00 84.19 87 MET A C 1
ATOM 685 O O . MET A 1 87 ? -2.492 6.810 5.385 1.00 84.19 87 MET A O 1
ATOM 689 N N . GLY A 1 88 ? -3.234 8.917 5.673 1.00 81.62 88 GLY A N 1
ATOM 690 C CA . GLY A 1 88 ? -3.722 8.738 7.038 1.00 81.62 88 GLY A CA 1
ATOM 691 C C . GLY A 1 88 ? -5.162 9.212 7.185 1.00 81.62 88 GLY A C 1
ATOM 692 O O . GLY A 1 88 ? -5.495 10.302 6.720 1.00 81.62 88 GLY A O 1
ATOM 693 N N . THR A 1 89 ? -6.010 8.421 7.836 1.00 79.75 89 THR A N 1
ATOM 694 C CA . THR A 1 89 ? -7.388 8.806 8.176 1.00 79.75 89 THR A CA 1
ATOM 695 C C . THR A 1 89 ? -7.614 8.632 9.670 1.00 79.75 89 THR A C 1
ATOM 697 O O . THR A 1 89 ? -7.225 7.602 10.206 1.00 79.75 89 THR A O 1
ATOM 700 N N . GLU A 1 90 ? -8.226 9.627 10.318 1.00 77.75 90 GLU A N 1
ATOM 701 C CA . GLU A 1 90 ? -8.634 9.611 11.735 1.00 77.75 90 GLU A CA 1
ATOM 702 C C . GLU A 1 90 ? -7.491 9.363 12.745 1.00 77.75 90 GLU A C 1
ATOM 704 O O . GLU A 1 90 ? -6.906 8.286 12.838 1.00 77.75 90 GLU A O 1
ATOM 709 N N . THR A 1 91 ? -7.139 10.404 13.511 1.00 79.81 91 THR A N 1
ATOM 710 C CA . THR A 1 91 ? -6.128 10.357 14.595 1.00 79.81 91 THR A CA 1
ATOM 711 C C . THR A 1 91 ? -4.787 9.716 14.205 1.00 79.81 91 THR A C 1
ATOM 713 O O . THR A 1 91 ? -4.180 8.979 14.979 1.00 79.81 91 THR A O 1
ATOM 716 N N . THR A 1 92 ? -4.270 10.019 13.009 1.00 80.44 92 THR A N 1
ATOM 717 C CA . THR A 1 92 ? -2.985 9.459 12.554 1.00 80.44 92 THR A CA 1
ATOM 718 C C . THR A 1 92 ? -1.796 10.384 12.811 1.00 80.44 92 THR A C 1
ATOM 720 O O . THR A 1 92 ? -1.885 11.611 12.731 1.00 80.44 92 THR A O 1
ATOM 723 N N . VAL A 1 93 ? -0.635 9.79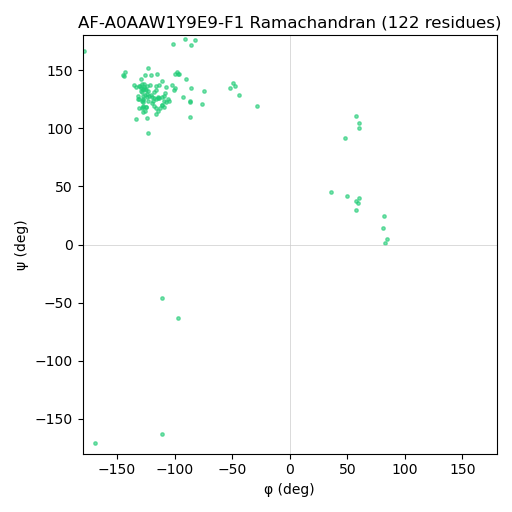4 13.090 1.00 83.62 93 VAL A N 1
ATOM 724 C CA . VAL A 1 93 ? 0.646 10.502 13.144 1.00 83.62 93 VAL A CA 1
ATOM 725 C C . VAL A 1 93 ? 1.513 10.022 11.996 1.00 83.62 93 VAL A C 1
ATOM 727 O O . VAL A 1 93 ? 1.899 8.860 11.927 1.00 83.62 93 VAL A O 1
ATOM 730 N N . MET A 1 94 ? 1.855 10.939 11.102 1.00 82.81 94 MET A N 1
ATOM 731 C CA . MET A 1 94 ? 2.579 10.667 9.871 1.00 82.81 94 MET A CA 1
ATOM 732 C C . MET A 1 94 ? 3.935 11.364 9.865 1.00 82.81 94 MET A C 1
ATOM 734 O O . MET A 1 94 ? 4.029 12.588 9.987 1.00 82.81 94 MET A O 1
ATOM 738 N N . ARG A 1 95 ? 5.007 10.597 9.660 1.00 83.06 95 ARG A N 1
ATOM 739 C CA . ARG A 1 95 ? 6.351 11.133 9.437 1.00 83.06 95 ARG A CA 1
ATOM 740 C C . ARG A 1 95 ? 6.930 10.604 8.137 1.00 83.06 95 ARG A C 1
ATOM 742 O O . ARG A 1 95 ? 7.201 9.412 8.044 1.00 83.06 95 ARG A O 1
ATOM 749 N N . LEU A 1 96 ? 7.211 11.507 7.203 1.00 78.94 96 LEU A N 1
ATOM 750 C CA . LEU A 1 96 ? 7.925 11.217 5.963 1.00 78.94 96 LEU A CA 1
ATOM 751 C C . LEU A 1 96 ? 9.328 11.834 6.012 1.00 78.94 96 LEU A C 1
ATOM 753 O O . LEU A 1 96 ? 9.496 13.013 6.329 1.00 78.94 96 LEU A O 1
ATOM 757 N N . CYS A 1 97 ? 10.339 11.019 5.736 1.00 78.31 97 CYS A N 1
ATOM 758 C CA . CYS A 1 97 ? 11.707 11.445 5.473 1.00 78.31 97 CYS A CA 1
ATOM 759 C C . CYS A 1 97 ? 12.109 10.893 4.108 1.00 78.31 97 CYS A C 1
ATOM 761 O O . CYS A 1 97 ? 12.280 9.688 3.995 1.00 78.31 97 CYS A O 1
ATOM 763 N N . ALA A 1 98 ? 12.230 11.738 3.096 1.00 73.50 98 ALA A N 1
ATOM 764 C CA . ALA A 1 98 ? 12.575 11.318 1.746 1.00 73.50 98 ALA A CA 1
ATOM 765 C C . ALA A 1 98 ? 13.850 12.021 1.281 1.00 73.50 98 ALA A C 1
ATOM 767 O O . ALA A 1 98 ? 14.025 13.219 1.504 1.00 73.50 98 ALA A O 1
ATOM 768 N N . HIS A 1 99 ? 14.723 11.260 0.639 1.00 74.75 99 HIS A N 1
ATOM 769 C CA . HIS A 1 99 ? 15.783 11.775 -0.213 1.00 74.75 99 HIS A CA 1
ATOM 770 C C . HIS A 1 99 ? 15.423 11.400 -1.644 1.00 74.75 99 HIS A C 1
ATOM 772 O O . HIS A 1 99 ? 15.246 10.215 -1.903 1.00 74.75 99 HIS A O 1
ATOM 778 N N . GLY A 1 100 ? 15.255 12.380 -2.523 1.00 65.38 100 GLY A N 1
ATOM 779 C CA . GLY A 1 100 ? 14.890 12.152 -3.921 1.00 65.38 100 GLY A CA 1
ATOM 780 C C . GLY A 1 100 ? 15.947 12.712 -4.863 1.00 65.38 100 GLY A C 1
ATOM 781 O O . GLY A 1 100 ? 16.559 13.741 -4.560 1.00 65.38 100 GLY A O 1
ATOM 782 N N . TYR A 1 101 ? 16.148 12.032 -5.985 1.00 64.00 101 TYR A N 1
ATOM 783 C CA . TYR A 1 101 ? 16.739 12.620 -7.188 1.00 64.00 101 TYR A CA 1
ATOM 784 C C . TYR A 1 101 ? 15.637 13.295 -8.027 1.00 64.00 101 TYR A C 1
ATOM 786 O O . TYR A 1 101 ? 14.448 13.178 -7.705 1.00 64.00 101 TYR A O 1
ATOM 794 N N . GLU A 1 102 ? 16.018 14.034 -9.070 1.00 62.78 102 GLU A N 1
ATOM 795 C CA . GLU A 1 102 ? 15.075 14.674 -9.999 1.00 62.78 102 GLU A CA 1
ATOM 796 C C . GLU A 1 102 ? 14.013 13.670 -10.493 1.00 62.78 102 GLU A C 1
ATOM 798 O O . GLU A 1 102 ? 14.318 12.502 -10.707 1.00 62.78 102 GLU A O 1
ATOM 803 N N . GLY A 1 103 ? 12.748 14.094 -10.593 1.00 64.25 103 GLY A N 1
ATOM 804 C CA . GLY A 1 103 ? 11.644 13.216 -11.009 1.00 64.25 103 GLY A CA 1
ATOM 805 C C . GLY A 1 103 ? 11.054 12.314 -9.914 1.00 64.25 103 GLY A C 1
ATOM 806 O O . GLY A 1 103 ? 10.325 11.381 -10.235 1.00 64.25 103 GLY A O 1
ATOM 807 N N . THR A 1 104 ? 11.353 12.566 -8.634 1.00 70.06 104 THR A N 1
ATOM 808 C CA . THR A 1 104 ? 10.702 11.880 -7.502 1.00 70.06 104 THR A CA 1
ATOM 809 C C . THR A 1 104 ? 9.402 12.583 -7.092 1.00 70.06 104 THR A C 1
ATOM 811 O O . THR A 1 104 ? 9.440 13.734 -6.649 1.00 70.06 104 THR A O 1
ATOM 814 N N . ASP A 1 105 ? 8.273 11.869 -7.110 1.00 74.44 105 ASP A N 1
ATOM 815 C CA . ASP A 1 105 ? 6.963 12.395 -6.714 1.00 74.44 105 ASP A CA 1
ATOM 816 C C . ASP A 1 105 ? 6.562 11.969 -5.293 1.00 74.44 105 ASP A C 1
ATOM 818 O O . ASP A 1 105 ? 6.643 10.807 -4.887 1.00 74.44 105 ASP A O 1
ATOM 822 N N . MET A 1 106 ? 6.093 12.934 -4.495 1.00 73.44 106 MET A N 1
ATOM 823 C CA . MET A 1 106 ? 5.651 12.706 -3.115 1.00 73.44 106 MET A CA 1
ATOM 824 C C . MET A 1 106 ? 4.230 13.201 -2.891 1.00 73.44 106 MET A C 1
ATOM 826 O O . MET A 1 106 ? 3.949 14.399 -2.929 1.00 73.44 106 MET A O 1
ATOM 830 N N . ARG A 1 107 ? 3.331 12.279 -2.534 1.00 77.19 107 ARG A N 1
ATOM 831 C CA . ARG A 1 107 ? 1.933 12.585 -2.232 1.00 77.19 107 ARG A CA 1
ATOM 832 C C . ARG A 1 107 ? 1.556 12.237 -0.800 1.00 77.19 107 ARG A C 1
ATOM 834 O O . ARG A 1 107 ? 1.660 11.099 -0.342 1.00 77.19 107 ARG A O 1
ATOM 841 N N . LEU A 1 108 ? 1.020 13.240 -0.117 1.00 74.31 108 LEU A N 1
ATOM 842 C CA . LEU A 1 108 ? 0.570 13.171 1.265 1.00 74.31 108 LEU A CA 1
ATOM 843 C C . LEU A 1 108 ? -0.930 13.463 1.320 1.00 74.31 108 LEU A C 1
ATOM 845 O O . LEU A 1 108 ? -1.375 14.505 0.847 1.00 74.31 108 LEU A O 1
ATOM 849 N N . MET A 1 109 ? -1.715 12.541 1.877 1.00 80.88 109 MET A N 1
ATOM 850 C CA . MET A 1 109 ? -3.171 12.680 1.987 1.00 80.88 109 MET A CA 1
ATOM 851 C C . MET A 1 109 ? -3.626 12.466 3.429 1.00 80.88 109 MET A C 1
ATOM 853 O O . MET A 1 109 ? -3.200 11.515 4.085 1.00 80.88 109 MET A O 1
ATOM 857 N N . ARG A 1 110 ? -4.503 13.353 3.911 1.00 77.81 110 ARG A N 1
ATOM 858 C CA . ARG A 1 110 ? -5.142 13.243 5.226 1.00 77.81 110 ARG A CA 1
ATOM 859 C C . ARG A 1 110 ? -6.585 13.727 5.186 1.00 77.81 110 ARG A C 1
ATOM 861 O O . ARG A 1 110 ? -6.879 14.652 4.433 1.00 77.81 110 ARG A O 1
ATOM 868 N N . THR A 1 111 ? -7.439 13.130 6.011 1.00 73.81 111 THR A N 1
ATOM 869 C CA . THR A 1 111 ? -8.852 13.522 6.140 1.00 73.81 111 THR A CA 1
ATOM 870 C C . THR A 1 111 ? -9.157 14.164 7.495 1.00 73.81 111 THR A C 1
ATOM 872 O O . THR A 1 111 ? -9.728 15.247 7.509 1.00 73.81 111 THR A O 1
ATOM 875 N N . GLU A 1 112 ? -8.701 13.591 8.620 1.00 70.44 112 GLU A N 1
ATOM 876 C C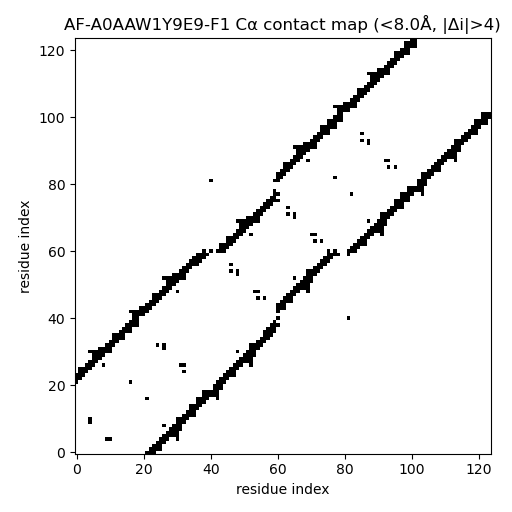A . GLU A 1 112 ? -9.089 14.056 9.969 1.00 70.44 112 GLU A CA 1
ATOM 877 C C . GLU A 1 112 ? -7.974 13.942 11.024 1.00 70.44 112 GLU A C 1
ATOM 879 O O . GLU A 1 112 ? -7.162 13.017 10.973 1.00 70.44 112 GLU A O 1
ATOM 884 N N . SER A 1 113 ? -7.930 14.889 11.979 1.00 70.50 113 SER A N 1
ATOM 885 C CA . SER A 1 113 ? -7.095 14.903 13.206 1.00 70.50 113 SER A CA 1
ATOM 886 C C . SER A 1 113 ? -5.696 14.293 13.065 1.00 70.50 113 SER A C 1
ATOM 888 O O . SER A 1 113 ? -5.248 13.505 13.892 1.00 70.50 113 SER A O 1
ATOM 890 N N . THR A 1 114 ? -5.002 14.647 11.983 1.00 72.00 114 THR A N 1
ATOM 891 C CA . THR A 1 114 ? -3.740 14.012 11.601 1.00 72.00 114 THR A CA 1
ATOM 892 C C . THR A 1 114 ? -2.563 14.961 11.775 1.00 72.00 114 THR A C 1
ATOM 894 O O . THR A 1 114 ? -2.551 16.057 11.202 1.00 72.00 114 THR A O 1
ATOM 897 N N . VAL A 1 115 ? -1.542 14.516 12.508 1.00 80.38 115 VAL A N 1
ATOM 898 C CA . VAL A 1 115 ? -0.276 15.240 12.677 1.00 80.38 115 VAL A CA 1
ATOM 899 C C . VAL A 1 115 ? 0.709 14.772 11.618 1.00 80.38 115 VAL A C 1
ATOM 901 O O . VAL A 1 115 ? 0.982 13.580 11.497 1.00 80.38 115 VAL A O 1
ATOM 904 N N . MET A 1 116 ? 1.277 15.712 10.866 1.00 79.06 116 MET A N 1
ATOM 905 C CA . MET A 1 116 ? 2.191 15.412 9.770 1.00 79.06 116 MET A CA 1
ATOM 906 C C . MET A 1 116 ? 3.534 16.113 9.938 1.00 79.06 116 MET A C 1
ATOM 908 O O . MET A 1 116 ? 3.600 17.304 10.236 1.00 79.06 116 MET A O 1
ATOM 912 N N . ARG A 1 117 ? 4.615 15.373 9.673 1.00 81.38 117 ARG A N 1
ATOM 913 C CA . ARG A 1 117 ? 5.963 15.922 9.536 1.00 81.38 117 ARG A CA 1
ATOM 914 C C . ARG A 1 117 ? 6.633 15.412 8.265 1.00 81.38 117 ARG A C 1
ATOM 916 O O . ARG A 1 117 ? 6.914 14.220 8.159 1.00 81.38 117 ARG A O 1
ATOM 923 N N . LEU A 1 118 ? 6.948 16.335 7.361 1.00 76.88 118 LEU A N 1
ATOM 924 C CA . LEU A 1 118 ? 7.723 16.084 6.149 1.00 76.88 118 LEU A CA 1
ATOM 925 C C . LEU A 1 118 ? 9.164 16.576 6.322 1.00 76.88 118 LEU A C 1
ATOM 927 O O . LEU A 1 118 ? 9.402 17.655 6.864 1.00 76.88 118 LEU A O 1
ATOM 931 N N . ARG A 1 119 ? 10.123 15.770 5.870 1.00 78.25 119 ARG A N 1
ATOM 932 C CA . ARG A 1 119 ? 11.506 16.174 5.608 1.00 78.25 119 ARG A CA 1
ATOM 933 C C . ARG A 1 119 ? 11.897 15.609 4.249 1.00 78.25 119 ARG A C 1
ATOM 935 O O . ARG A 1 119 ? 12.044 14.397 4.139 1.00 78.25 119 ARG A O 1
ATOM 942 N N . ALA A 1 120 ? 12.013 16.472 3.252 1.00 69.12 120 ALA A N 1
ATOM 943 C CA . ALA A 1 120 ? 12.468 16.111 1.920 1.00 69.12 120 ALA A CA 1
ATOM 944 C C . ALA A 1 120 ? 13.819 16.778 1.653 1.00 69.12 120 ALA A C 1
ATOM 946 O O . ALA A 1 120 ? 14.011 17.940 2.012 1.00 69.12 120 ALA A O 1
ATOM 947 N N . HIS A 1 121 ? 14.739 16.031 1.058 1.00 69.44 121 HIS A N 1
ATOM 948 C CA . HIS A 1 121 ? 16.021 16.528 0.582 1.00 69.44 121 HIS A CA 1
ATOM 949 C C . HIS A 1 121 ? 16.175 16.115 -0.879 1.00 69.44 121 HIS A C 1
ATOM 951 O O . HIS A 1 121 ? 16.187 14.923 -1.180 1.00 69.44 121 HIS A O 1
ATOM 957 N N . GLU A 1 122 ? 16.289 17.096 -1.765 1.00 59.94 122 GLU A N 1
ATOM 958 C CA . GLU A 1 122 ? 16.626 16.870 -3.169 1.00 59.94 122 GLU A CA 1
ATOM 959 C C . GLU A 1 122 ? 18.150 16.835 -3.306 1.00 59.94 122 GLU A C 1
ATOM 961 O O . GLU A 1 122 ? 18.838 17.775 -2.894 1.00 59.94 122 GLU A O 1
ATOM 966 N N . CYS A 1 123 ? 18.685 15.742 -3.845 1.00 49.75 123 CYS A N 1
ATOM 967 C CA . CYS A 1 123 ? 20.062 15.708 -4.324 1.00 49.75 123 CYS A CA 1
ATOM 968 C C . CYS A 1 123 ? 20.059 16.208 -5.775 1.00 49.75 123 CYS A C 1
ATOM 970 O O . CYS A 1 123 ? 19.511 15.533 -6.643 1.00 49.75 123 CYS A O 1
ATOM 972 N N . ARG A 1 124 ? 20.619 17.405 -5.995 1.00 48.91 124 ARG A N 1
ATOM 973 C CA . ARG A 1 124 ? 20.928 17.952 -7.325 1.00 48.91 124 ARG A CA 1
ATOM 974 C C . ARG A 1 124 ? 22.220 17.367 -7.873 1.00 48.91 124 ARG A C 1
ATOM 976 O O . ARG A 1 124 ? 23.124 17.114 -7.043 1.00 48.91 124 ARG A O 1
#

Sequence (124 aa):
MRLMGTERTAMRVFAHGYEGTDMRLMGTESTVMRLFAHGYEGTDMRLMGTESTVMRLQTHEYRLVGTESTVMRLCAHGYEGTDMRLMGTETTVMRLCAHGYEGTDMRLMRTESTVMRLRAHECR

Foldseek 3Di:
DEDEEEAQEEDEDEEEEEAQAEYEYEYEHQYEYEYEYEYDPRHEYEYEYEANYEYEYEYAAYEYEYEAQYEYAYEYEYEAQHEEYYEYEHNYEEEYAYEYEPNYYYYYYYDDNYHYDYHYHYDD

Solvent-accessible surface area (backbone atoms only — not comparable to full-atom values): 5878 Å² total; per-residue (Å²): 88,79,50,77,37,46,75,71,29,77,47,79,47,79,47,79,34,50,70,75,31,53,40,38,42,37,30,31,42,50,14,39,40,37,43,42,37,50,44,46,77,62,25,47,39,36,44,39,30,33,38,48,16,38,39,37,43,36,34,35,41,34,40,40,40,31,32,37,48,16,38,41,38,40,40,34,51,23,49,66,72,22,53,37,37,43,38,34,33,38,48,16,38,40,36,42,38,38,36,26,30,70,64,44,47,80,46,80,48,74,79,37,75,60,49,78,43,83,44,78,44,77,58,129

Radius of gyration: 13.68 Å; Cα contacts (8 Å, |Δi|>4): 382; chains: 1; bounding box: 30×30×31 Å

Mean predicted aligned error: 5.96 Å

Secondary structure (DSSP, 8-state):
-EEEE-TT-EEEEEEEE-TT-EEEEEEESS-EEEEEEEE-TT-EEEEEEESS-EEEEEESSEEEEEESS-EEEEEEEE-TT-EEEEEEESS-EEEEEEEE-TT-EEEEEE-SS-EEEEEEEE--

Nearest PDB structures (foldseek):
  4dn7-assembly1_B  TM=4.084E-01  e=2.943E-01  Methanosarcina mazei Go1
  4nu2-assembly1_A  TM=2.481E-01  e=4.243E+00  Flavobacterium frigoris PS1
  7muq-assembly1_IM  TM=1.983E-01  e=2.641E+00  Legionella pneumophila